Protein AF-A0A7C6KLG8-F1 (afdb_monomer)

Secondary structure (DSSP, 8-state):
-B-TTT--B-----S---HHHHHHHHHHHHHHHTS--S-----S-TTTEEEE-TTS-EEE---

Structure (mmCIF, N/CA/C/O backbone):
data_AF-A0A7C6KLG8-F1
#
_entry.id   AF-A0A7C6KLG8-F1
#
loop_
_atom_site.group_PDB
_atom_site.id
_atom_site.type_symbol
_atom_site.label_atom_id
_atom_site.label_alt_id
_atom_site.label_comp_id
_atom_site.label_asym_id
_atom_site.label_entity_id
_atom_site.label_seq_id
_atom_site.pdbx_PDB_ins_code
_atom_site.Cartn_x
_atom_site.Cartn_y
_atom_site.Cartn_z
_atom_site.occupancy
_atom_site.B_iso_or_equiv
_atom_site.auth_seq_id
_atom_site.auth_comp_id
_atom_site.auth_asym_id
_atom_site.auth_atom_id
_atom_sit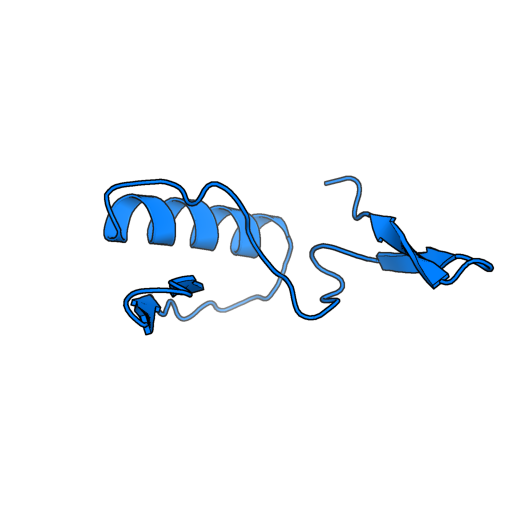e.pdbx_PDB_model_num
ATOM 1 N N . MET A 1 1 ? -6.103 -4.102 2.374 1.00 96.88 1 MET A N 1
ATOM 2 C CA . MET A 1 1 ? -4.916 -4.589 3.116 1.00 96.88 1 MET A CA 1
ATOM 3 C C . MET A 1 1 ? -5.346 -5.659 4.106 1.00 96.88 1 MET A C 1
ATOM 5 O O . MET A 1 1 ? -6.432 -5.540 4.661 1.00 96.88 1 MET A O 1
ATOM 9 N N . VAL A 1 2 ? -4.518 -6.685 4.319 1.00 97.88 2 VAL A N 1
ATOM 10 C CA . VAL A 1 2 ? -4.766 -7.747 5.307 1.00 97.88 2 VAL A CA 1
ATOM 11 C C . VAL A 1 2 ? -3.568 -7.845 6.245 1.00 97.88 2 VAL A C 1
ATOM 13 O O . VAL A 1 2 ? -2.436 -7.928 5.773 1.00 97.88 2 VAL A O 1
ATOM 16 N N . LEU A 1 3 ? -3.802 -7.850 7.558 1.00 97.75 3 LEU A N 1
ATOM 17 C CA . LEU A 1 3 ? -2.734 -8.041 8.541 1.00 97.75 3 LEU A CA 1
ATOM 18 C C . LEU A 1 3 ? -2.348 -9.523 8.641 1.00 97.75 3 LEU A C 1
ATOM 20 O O . LEU A 1 3 ? -3.189 -10.380 8.905 1.00 97.75 3 LEU A O 1
ATOM 24 N N . SER A 1 4 ? -1.062 -9.836 8.473 1.00 96.88 4 SER A N 1
ATOM 25 C CA . SER A 1 4 ? -0.577 -11.224 8.432 1.00 96.88 4 SER A CA 1
ATOM 26 C C . SER A 1 4 ? -0.752 -11.992 9.746 1.00 96.88 4 SER A C 1
ATOM 28 O O . SER A 1 4 ? -0.900 -13.208 9.723 1.00 96.88 4 SER A O 1
ATOM 30 N N . TRP A 1 5 ? -0.754 -11.346 10.909 1.00 95.62 5 TRP A N 1
ATOM 31 C CA . TRP A 1 5 ? -1.039 -12.079 12.144 1.00 95.62 5 TRP A CA 1
ATOM 32 C C . TRP A 1 5 ? -2.555 -12.231 12.334 1.00 95.62 5 TRP A C 1
ATOM 34 O O . TRP A 1 5 ? -3.117 -13.291 12.075 1.00 95.62 5 TRP A O 1
ATOM 44 N N . SER A 1 6 ? -3.239 -11.144 12.683 1.00 96.38 6 SER A N 1
ATOM 45 C CA . SER A 1 6 ? -4.653 -11.168 13.078 1.00 96.38 6 SER A CA 1
ATOM 46 C C . SER A 1 6 ? -5.651 -11.452 11.954 1.00 96.38 6 SER A C 1
ATOM 48 O O . SER A 1 6 ? -6.821 -11.681 12.240 1.00 96.38 6 SER A O 1
ATOM 50 N N . ARG A 1 7 ? -5.229 -11.390 10.684 1.00 96.81 7 ARG A N 1
ATOM 51 C CA . ARG A 1 7 ? -6.101 -11.488 9.500 1.00 96.81 7 ARG A CA 1
ATOM 52 C C . ARG A 1 7 ? -7.170 -10.403 9.417 1.00 96.81 7 ARG A C 1
ATOM 54 O O . ARG A 1 7 ? -8.084 -10.522 8.611 1.00 96.81 7 ARG A O 1
ATOM 61 N N . ALA A 1 8 ? -7.031 -9.322 10.185 1.00 97.69 8 ALA A N 1
ATOM 62 C CA . ALA A 1 8 ? -7.892 -8.156 10.051 1.00 97.69 8 ALA A CA 1
ATOM 63 C C . ALA A 1 8 ? -7.800 -7.591 8.626 1.00 97.69 8 ALA A C 1
ATOM 65 O O . ALA A 1 8 ? -6.706 -7.494 8.057 1.00 97.69 8 ALA A O 1
ATOM 66 N N . ILE A 1 9 ? -8.950 -7.228 8.058 1.00 98.19 9 ILE A N 1
ATOM 67 C CA . ILE A 1 9 ? -9.084 -6.812 6.662 1.00 98.19 9 ILE A CA 1
ATOM 68 C C . ILE A 1 9 ? -9.577 -5.368 6.605 1.00 98.19 9 ILE A C 1
ATOM 70 O O . ILE A 1 9 ? -10.533 -5.001 7.283 1.00 98.19 9 ILE A O 1
ATOM 74 N N . TYR A 1 10 ? -8.943 -4.579 5.743 1.00 98.25 10 TYR A N 1
ATOM 75 C CA . TYR A 1 10 ? -9.432 -3.285 5.281 1.00 98.25 10 TYR A CA 1
ATOM 76 C C . TYR A 1 10 ? -9.648 -3.334 3.765 1.00 98.25 10 TYR A C 1
ATOM 78 O O . TYR A 1 10 ? -8.749 -3.765 3.031 1.00 98.25 10 TYR A O 1
ATOM 86 N N . VAL A 1 11 ? -10.812 -2.877 3.301 1.00 97.81 11 VAL A N 1
ATOM 87 C CA . VAL A 1 11 ? -11.189 -2.816 1.881 1.00 97.81 11 VAL A CA 1
ATOM 88 C C . VAL A 1 11 ? -11.691 -1.413 1.552 1.00 97.81 11 VAL A C 1
ATOM 90 O O . VAL A 1 11 ? -12.519 -0.869 2.276 1.00 97.81 11 VAL A O 1
ATOM 93 N N . GLU A 1 12 ? -11.216 -0.855 0.440 1.00 97.31 12 GLU A N 1
ATOM 94 C CA . GLU A 1 12 ? -11.670 0.421 -0.118 1.00 97.31 12 GLU A CA 1
ATOM 95 C C . GLU A 1 12 ? -11.937 0.230 -1.615 1.00 97.31 12 GLU A C 1
ATOM 97 O O . GLU A 1 12 ? -11.105 -0.334 -2.330 1.00 97.31 12 GLU A O 1
ATOM 102 N N . PHE A 1 13 ? -13.095 0.689 -2.090 1.00 97.50 13 PHE A N 1
ATOM 103 C CA . PHE A 1 13 ? -13.424 0.684 -3.514 1.00 97.50 13 PHE A CA 1
ATOM 104 C C . PHE A 1 13 ? -12.938 1.976 -4.161 1.00 97.50 13 PHE A C 1
ATOM 106 O O . PHE A 1 13 ? -13.229 3.072 -3.685 1.00 97.50 13 PHE A O 1
ATOM 113 N N . VAL A 1 14 ? -12.218 1.846 -5.272 1.00 97.00 14 VAL A N 1
ATOM 114 C CA . VAL A 1 14 ? -11.637 2.976 -5.996 1.00 97.00 14 VAL A CA 1
ATOM 115 C C . VAL A 1 14 ? -12.002 2.915 -7.469 1.00 97.00 14 VAL A C 1
ATOM 117 O O . VAL A 1 14 ? -12.093 1.845 -8.062 1.00 97.00 14 VAL A O 1
ATOM 120 N N . ASN A 1 15 ? -12.160 4.085 -8.082 1.00 96.94 15 ASN A N 1
ATOM 121 C CA . ASN A 1 15 ? -12.512 4.197 -9.500 1.00 96.94 15 ASN A CA 1
ATOM 122 C C . ASN A 1 15 ? -11.300 4.069 -10.440 1.00 96.94 15 ASN A C 1
ATOM 124 O O . ASN A 1 15 ? -11.465 4.086 -11.657 1.00 96.94 15 ASN A O 1
ATOM 128 N N . ARG A 1 16 ? -10.078 4.017 -9.897 1.00 95.75 16 ARG A N 1
ATOM 129 C CA . ARG A 1 16 ? -8.830 3.923 -10.663 1.00 95.75 16 ARG A CA 1
ATOM 130 C C . ARG A 1 16 ? -7.740 3.221 -9.863 1.00 95.75 16 ARG A C 1
ATOM 132 O O . ARG A 1 16 ? -7.618 3.444 -8.661 1.00 95.75 16 ARG A O 1
ATOM 139 N N . ALA A 1 17 ? -6.952 2.401 -10.548 1.00 93.00 17 ALA A N 1
ATOM 140 C CA . ALA A 1 17 ? -5.819 1.676 -9.986 1.00 93.00 17 ALA A CA 1
ATOM 141 C C . ALA A 1 17 ? -4.508 2.333 -10.450 1.00 93.00 17 ALA A C 1
ATOM 143 O O . ALA A 1 17 ? -3.877 1.882 -11.401 1.00 93.00 17 ALA A O 1
ATOM 144 N N . ASP A 1 18 ? -4.128 3.434 -9.799 1.00 95.44 18 ASP A N 1
ATOM 145 C CA . ASP A 1 18 ? -2.878 4.163 -10.044 1.00 95.44 18 ASP A CA 1
ATOM 146 C C . ASP A 1 18 ? -2.058 4.330 -8.755 1.00 95.44 18 ASP A C 1
ATOM 148 O O . ASP A 1 18 ? -2.577 4.153 -7.651 1.00 95.44 18 ASP A O 1
ATOM 152 N N . THR A 1 19 ? -0.764 4.649 -8.884 1.00 96.00 19 THR A N 1
ATOM 153 C CA . THR A 1 19 ? 0.155 4.757 -7.735 1.00 96.00 19 THR A CA 1
ATOM 154 C C . THR A 1 19 ? -0.316 5.773 -6.684 1.00 96.00 19 THR A C 1
ATOM 156 O O . THR A 1 19 ? -0.342 5.413 -5.506 1.00 96.00 19 THR A O 1
ATOM 159 N N . PRO A 1 20 ? -0.772 6.993 -7.043 1.00 95.81 20 PRO A N 1
ATOM 160 C CA . PRO A 1 20 ? -1.285 7.939 -6.049 1.00 95.81 20 PRO A CA 1
ATOM 161 C C . PRO A 1 20 ? -2.508 7.412 -5.288 1.00 95.81 20 PRO A C 1
ATOM 163 O O . PRO A 1 20 ? -2.619 7.583 -4.073 1.00 95.81 20 PRO A O 1
ATOM 166 N N . THR A 1 21 ? -3.433 6.749 -5.985 1.00 96.94 21 THR A N 1
ATOM 167 C CA . THR A 1 21 ? -4.604 6.125 -5.362 1.00 96.94 21 THR A CA 1
ATOM 168 C C . THR A 1 21 ? -4.202 4.981 -4.449 1.00 96.94 21 THR A C 1
ATOM 170 O O . THR A 1 21 ? -4.684 4.913 -3.322 1.00 96.94 21 THR A O 1
ATOM 173 N N . PHE A 1 22 ? -3.262 4.148 -4.883 1.00 96.44 22 PHE A N 1
ATOM 174 C CA . PHE A 1 22 ? -2.718 3.059 -4.086 1.00 96.44 22 PHE A CA 1
ATOM 175 C C . PHE A 1 22 ? -2.091 3.555 -2.779 1.00 96.44 22 PHE A C 1
ATOM 177 O O . PHE A 1 22 ? -2.431 3.044 -1.713 1.00 96.44 22 PHE A O 1
ATOM 184 N N . MET A 1 23 ? -1.246 4.591 -2.831 1.00 96.00 23 MET A N 1
ATOM 185 C CA . MET A 1 23 ? -0.637 5.202 -1.641 1.00 96.00 23 MET A CA 1
ATOM 186 C C . MET A 1 23 ? -1.686 5.779 -0.688 1.00 96.00 23 MET A C 1
ATOM 188 O O . MET A 1 23 ? -1.618 5.543 0.517 1.00 96.00 23 MET A O 1
ATOM 192 N N . ARG A 1 24 ? -2.702 6.478 -1.213 1.00 97.44 24 ARG A N 1
ATOM 193 C CA . ARG A 1 24 ? -3.811 6.997 -0.395 1.00 97.44 24 ARG A CA 1
ATOM 194 C C . ARG A 1 24 ? -4.554 5.873 0.330 1.00 97.44 24 ARG A C 1
ATOM 196 O O . ARG A 1 24 ? -4.811 5.995 1.523 1.00 97.44 24 ARG A O 1
ATOM 203 N N . CYS A 1 25 ? -4.841 4.765 -0.353 1.00 97.81 25 CYS A N 1
ATOM 204 C CA . CYS A 1 25 ? -5.477 3.605 0.273 1.00 97.81 25 CYS A CA 1
ATOM 205 C C . CYS A 1 25 ? -4.620 2.998 1.395 1.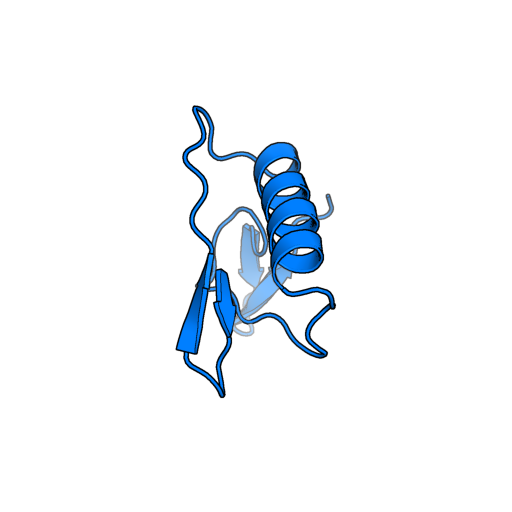00 97.81 25 CYS A C 1
ATOM 207 O O . CYS A 1 25 ? -5.173 2.494 2.370 1.00 97.81 25 CYS A O 1
ATOM 209 N N . HIS A 1 26 ? -3.284 3.060 1.303 1.00 97.38 26 HIS A N 1
ATOM 210 C CA . HIS A 1 26 ? -2.404 2.622 2.394 1.00 97.38 26 HIS A CA 1
ATOM 211 C C . HIS A 1 26 ? -2.525 3.535 3.609 1.00 97.38 26 HIS A C 1
ATOM 213 O O . HIS A 1 26 ? -2.705 3.033 4.713 1.00 97.38 26 HIS A O 1
ATOM 219 N N . VAL A 1 27 ? -2.498 4.857 3.407 1.00 97.88 27 VAL A N 1
ATOM 220 C CA . VAL A 1 27 ? -2.701 5.829 4.494 1.00 97.88 27 VAL A CA 1
ATOM 221 C C . VAL A 1 27 ? -4.041 5.580 5.188 1.00 97.88 27 VAL A C 1
ATOM 223 O O . VAL A 1 27 ? -4.072 5.434 6.407 1.00 97.88 27 VAL A O 1
ATOM 226 N N . ASN A 1 28 ? -5.123 5.427 4.420 1.00 98.50 28 ASN A N 1
ATOM 227 C CA . ASN A 1 28 ? -6.449 5.134 4.965 1.00 98.50 28 ASN A CA 1
ATOM 228 C C . ASN A 1 28 ? -6.476 3.811 5.749 1.00 98.50 28 ASN A C 1
ATOM 230 O O . ASN A 1 28 ? -7.035 3.752 6.844 1.00 98.50 28 ASN A O 1
ATOM 234 N N . ALA A 1 29 ? -5.845 2.759 5.218 1.00 98.31 29 ALA A 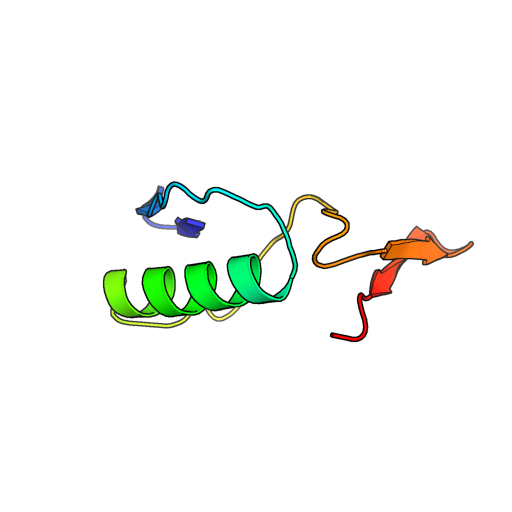N 1
ATOM 235 C CA . ALA A 1 29 ? -5.746 1.468 5.892 1.00 98.31 29 ALA A CA 1
ATOM 236 C C . ALA A 1 29 ? -4.966 1.570 7.211 1.00 98.31 29 ALA A C 1
ATOM 238 O O . ALA A 1 29 ? -5.400 1.025 8.222 1.00 98.31 29 ALA A O 1
ATOM 239 N N . PHE A 1 30 ? -3.840 2.288 7.229 1.00 98.19 30 PHE A N 1
ATOM 240 C CA . PHE A 1 30 ? -3.043 2.495 8.440 1.00 98.19 30 PHE A CA 1
ATOM 241 C C . PHE A 1 30 ? -3.812 3.287 9.497 1.00 98.19 30 PHE A C 1
ATOM 243 O O . PHE A 1 30 ? -3.798 2.918 10.671 1.00 98.19 30 PHE A O 1
ATOM 250 N N . THR A 1 31 ? -4.544 4.328 9.089 1.00 98.38 31 THR A N 1
ATOM 251 C CA . THR A 1 31 ? -5.447 5.059 9.985 1.00 98.38 31 THR A CA 1
ATOM 252 C C . THR A 1 31 ? -6.532 4.143 10.549 1.00 98.38 31 THR A C 1
ATOM 254 O O . THR A 1 31 ? -6.764 4.164 11.754 1.00 98.38 31 THR A O 1
ATOM 257 N N . TYR A 1 32 ? -7.150 3.298 9.7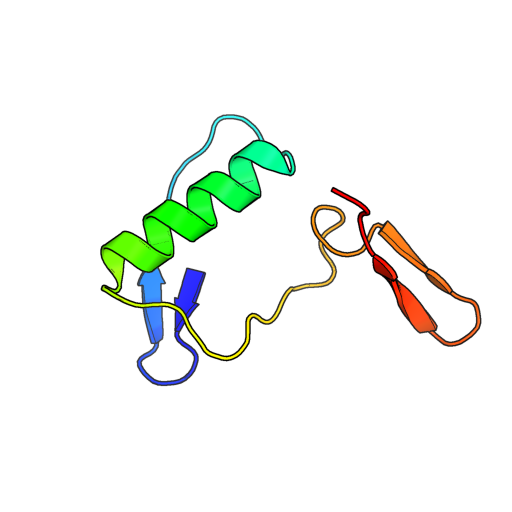17 1.00 98.31 32 TYR A N 1
ATOM 258 C CA . TYR A 1 32 ? -8.156 2.328 10.161 1.00 98.31 32 TYR A CA 1
ATOM 259 C C . TYR A 1 32 ? -7.598 1.320 11.177 1.00 98.31 32 TYR A C 1
ATOM 261 O O . TYR A 1 32 ? -8.250 1.027 12.176 1.00 98.31 32 TYR A O 1
ATOM 269 N N . PHE A 1 33 ? -6.385 0.807 10.955 1.00 97.38 33 PHE A N 1
ATOM 270 C CA . PHE A 1 33 ? -5.739 -0.125 11.884 1.00 97.38 33 PHE A CA 1
ATOM 271 C C . PHE A 1 33 ? -5.146 0.551 13.130 1.00 97.38 33 PHE A C 1
ATOM 273 O O . PHE A 1 33 ? -4.753 -0.151 14.059 1.00 97.38 33 PHE A O 1
ATOM 280 N N . GLY A 1 34 ? -5.067 1.885 13.165 1.00 97.38 34 GLY A N 1
ATOM 281 C CA . GLY A 1 34 ? -4.442 2.631 14.260 1.00 97.38 34 GLY A CA 1
ATOM 282 C C . GLY A 1 34 ? -2.918 2.477 14.318 1.00 97.38 34 GLY A C 1
ATOM 283 O O . GLY A 1 34 ? -2.326 2.645 15.381 1.00 97.38 34 GLY A O 1
ATOM 284 N N . GLY A 1 35 ? -2.273 2.136 13.199 1.00 96.19 35 GLY A N 1
ATOM 285 C CA . GLY A 1 35 ? -0.835 1.893 13.147 1.00 96.19 35 GLY A CA 1
ATOM 286 C C . GLY A 1 35 ? -0.328 1.491 11.763 1.00 96.19 35 GLY A C 1
ATOM 287 O O . GLY A 1 35 ? -1.100 1.259 10.833 1.00 96.19 35 GLY A O 1
ATOM 28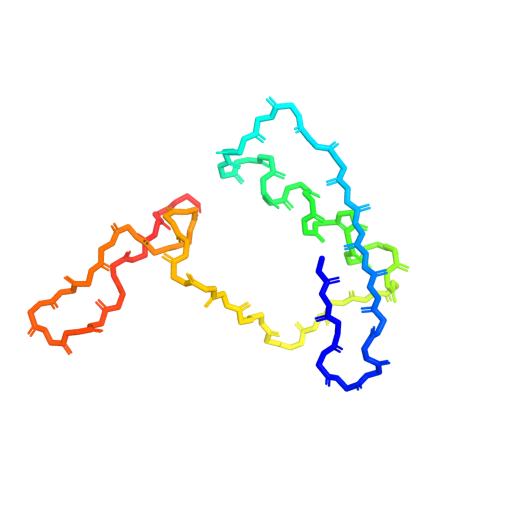8 N N . VAL A 1 36 ? 0.996 1.399 11.639 1.00 97.06 36 VAL A N 1
ATOM 289 C CA . VAL A 1 36 ? 1.691 1.020 10.401 1.00 97.06 36 VAL A CA 1
ATOM 290 C C . VAL A 1 36 ? 2.429 -0.301 10.639 1.00 97.06 36 VAL A C 1
ATOM 292 O O . VAL A 1 36 ? 3.117 -0.428 11.655 1.00 97.06 36 VAL A O 1
ATOM 295 N N . PRO A 1 37 ? 2.299 -1.303 9.752 1.00 96.12 37 PRO A N 1
ATOM 296 C CA . PRO A 1 37 ? 3.053 -2.542 9.871 1.00 96.12 37 PRO A CA 1
ATOM 297 C C . PRO A 1 37 ? 4.545 -2.297 9.615 1.00 96.12 37 PRO A C 1
ATOM 299 O O . PRO A 1 37 ? 4.916 -1.460 8.798 1.00 96.12 37 PRO A O 1
ATOM 302 N N . GLU A 1 38 ? 5.408 -3.098 10.241 1.00 96.75 38 GLU A N 1
ATOM 303 C CA . GLU A 1 38 ? 6.858 -3.055 9.990 1.00 96.75 38 GLU A CA 1
ATOM 304 C C . GLU A 1 38 ? 7.201 -3.387 8.526 1.00 96.75 38 GLU A C 1
ATOM 306 O O . GLU A 1 38 ? 8.145 -2.844 7.957 1.00 96.75 38 GLU A O 1
ATOM 311 N N . LYS A 1 39 ? 6.437 -4.298 7.905 1.00 96.44 39 LYS A N 1
ATOM 312 C CA . LYS A 1 39 ? 6.671 -4.787 6.540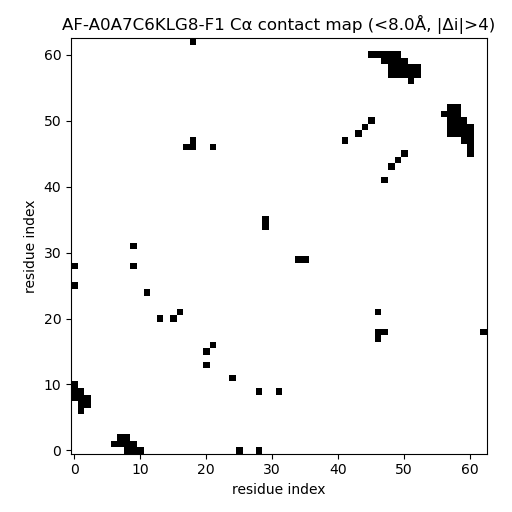 1.00 96.44 39 LYS A CA 1
ATOM 313 C C . LYS A 1 39 ? 5.359 -4.902 5.773 1.00 96.44 39 LYS A C 1
ATOM 315 O O . LYS A 1 39 ? 4.378 -5.432 6.292 1.00 96.44 39 LYS A O 1
ATOM 320 N N . CYS A 1 40 ? 5.375 -4.462 4.517 1.00 95.56 40 CYS A N 1
ATOM 321 C CA . CYS A 1 40 ? 4.301 -4.685 3.551 1.00 95.56 40 CYS A CA 1
ATOM 322 C C . CYS A 1 40 ? 4.771 -5.688 2.493 1.00 95.56 40 CYS A C 1
ATOM 324 O O . CYS A 1 40 ? 5.860 -5.541 1.941 1.00 95.56 40 CYS A O 1
ATOM 326 N N . LEU A 1 41 ? 3.952 -6.704 2.222 1.00 95.75 41 LEU A N 1
ATOM 327 C CA . LEU A 1 41 ? 4.188 -7.686 1.165 1.00 95.75 41 LEU A CA 1
ATOM 328 C C . LEU A 1 41 ? 3.256 -7.384 -0.007 1.00 95.75 41 LEU A C 1
ATOM 330 O O . LEU A 1 41 ? 2.060 -7.179 0.200 1.00 95.75 41 LEU A O 1
ATOM 334 N N . TYR A 1 42 ? 3.808 -7.387 -1.217 1.00 94.62 42 TYR A N 1
ATOM 335 C CA . TYR A 1 42 ? 3.075 -7.111 -2.449 1.00 94.62 42 TYR A CA 1
ATOM 336 C C . TYR A 1 42 ? 3.163 -8.290 -3.415 1.00 94.62 42 TYR A C 1
ATOM 338 O O . TYR A 1 42 ? 4.154 -9.016 -3.448 1.00 94.62 42 TYR A O 1
ATOM 346 N N . ASP A 1 43 ? 2.129 -8.446 -4.230 1.00 92.12 43 ASP A N 1
ATOM 347 C CA . ASP A 1 43 ? 1.944 -9.487 -5.240 1.00 92.12 43 ASP A CA 1
ATOM 348 C C . ASP A 1 43 ? 2.538 -9.098 -6.605 1.00 92.12 43 ASP A C 1
ATOM 350 O O . ASP A 1 43 ? 1.917 -9.278 -7.650 1.00 92.12 43 ASP A O 1
ATOM 354 N N . SER A 1 44 ? 3.750 -8.533 -6.609 1.00 92.12 44 SER A N 1
ATOM 355 C CA . SER A 1 44 ? 4.444 -8.072 -7.828 1.00 92.12 44 SER A CA 1
ATOM 356 C C . SER A 1 44 ? 3.618 -7.118 -8.710 1.00 92.12 44 SER A C 1
ATOM 358 O O . SER A 1 44 ? 3.815 -7.044 -9.924 1.00 92.12 44 SER A O 1
ATOM 360 N N . THR A 1 45 ? 2.690 -6.365 -8.112 1.00 94.38 45 THR A N 1
ATOM 361 C CA . THR A 1 45 ? 1.906 -5.346 -8.818 1.00 94.38 45 THR A CA 1
ATOM 362 C C . THR A 1 45 ? 2.802 -4.270 -9.441 1.00 94.38 45 THR A C 1
ATOM 364 O O . THR A 1 45 ? 3.748 -3.792 -8.808 1.00 94.38 45 THR A O 1
ATOM 367 N N . LYS A 1 46 ? 2.454 -3.808 -10.654 1.00 95.25 46 LYS A N 1
ATOM 368 C CA . LYS A 1 46 ? 3.158 -2.714 -11.359 1.00 95.25 46 LYS A CA 1
ATOM 369 C C . LYS A 1 46 ? 3.110 -1.379 -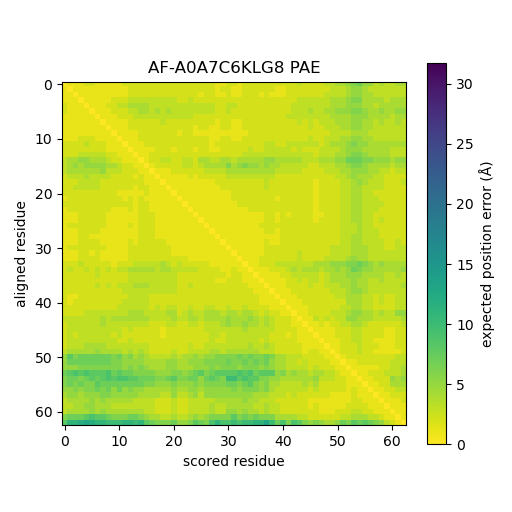10.621 1.00 95.25 46 LYS A C 1
ATOM 371 O O . LYS A 1 46 ? 3.894 -0.483 -10.908 1.00 95.25 46 LYS A O 1
ATOM 376 N N . LEU A 1 47 ? 2.217 -1.254 -9.640 1.00 95.94 47 LEU A N 1
ATOM 377 C CA . LEU A 1 47 ? 2.173 -0.102 -8.746 1.00 95.94 47 LEU A CA 1
ATOM 378 C C . LEU A 1 47 ? 3.416 -0.022 -7.849 1.00 95.94 47 LEU A C 1
ATOM 380 O O . LEU A 1 47 ? 3.760 1.079 -7.431 1.00 95.94 47 LEU A O 1
ATOM 384 N N . VAL A 1 48 ? 4.090 -1.152 -7.603 1.00 95.69 48 VAL A N 1
ATOM 385 C CA . VAL A 1 48 ? 5.263 -1.273 -6.725 1.00 95.69 48 VAL A CA 1
ATOM 386 C C . VAL A 1 48 ? 6.503 -1.737 -7.496 1.00 95.69 48 VAL A C 1
ATOM 388 O O . VAL A 1 48 ? 7.555 -1.124 -7.358 1.00 95.69 48 VAL A O 1
ATOM 391 N N . ALA A 1 49 ? 6.399 -2.780 -8.325 1.00 95.94 49 ALA A N 1
ATOM 392 C CA . ALA A 1 49 ? 7.509 -3.334 -9.105 1.00 95.94 49 ALA A CA 1
ATOM 393 C C . ALA A 1 49 ? 7.183 -3.310 -10.606 1.00 95.94 49 ALA A C 1
ATOM 395 O O . ALA A 1 49 ? 6.255 -3.976 -11.062 1.00 95.94 49 ALA A O 1
ATOM 396 N N . LEU A 1 50 ? 7.944 -2.541 -11.384 1.00 95.50 50 LEU A N 1
ATOM 397 C CA . LEU A 1 50 ? 7.718 -2.324 -12.814 1.00 95.50 50 LEU A CA 1
ATOM 398 C C . LEU A 1 50 ? 8.119 -3.525 -13.664 1.00 95.50 50 LEU A C 1
ATOM 400 O O . LEU A 1 50 ? 7.450 -3.818 -14.650 1.00 95.50 50 LEU A O 1
ATOM 404 N N . GLU A 1 51 ? 9.164 -4.242 -13.279 1.00 94.88 51 GLU A N 1
ATOM 405 C CA . GLU A 1 51 ? 9.699 -5.406 -13.989 1.00 94.88 51 GLU A CA 1
ATOM 406 C C . GLU A 1 51 ? 10.638 -6.195 -13.071 1.00 94.88 51 GLU A C 1
ATOM 408 O O . GLU A 1 51 ? 10.817 -5.835 -11.906 1.00 94.88 51 GLU A O 1
ATOM 413 N N . ALA A 1 52 ? 11.187 -7.292 -13.582 1.00 94.38 52 ALA A N 1
ATOM 414 C CA . ALA A 1 52 ? 12.274 -8.019 -12.947 1.00 94.38 52 ALA A CA 1
ATOM 415 C C . ALA A 1 52 ? 13.523 -7.876 -13.822 1.00 94.38 52 ALA A C 1
ATOM 417 O O . ALA A 1 52 ? 13.413 -7.973 -15.044 1.00 94.38 52 ALA A O 1
ATOM 418 N N . ASP A 1 53 ? 14.677 -7.629 -13.206 1.00 95.12 53 ASP A N 1
ATOM 419 C CA . ASP A 1 53 ? 15.963 -7.601 -13.903 1.00 95.12 53 ASP A CA 1
ATOM 420 C C . ASP A 1 53 ? 16.434 -9.017 -14.292 1.00 95.12 53 ASP A C 1
ATOM 422 O O . ASP A 1 53 ? 15.806 -10.023 -13.948 1.00 95.12 53 ASP A O 1
ATOM 426 N N . ASP A 1 54 ? 17.575 -9.110 -14.981 1.00 96.06 54 ASP A N 1
ATOM 427 C CA . ASP A 1 54 ? 18.164 -10.387 -15.416 1.00 96.06 54 ASP A CA 1
ATOM 428 C C . ASP A 1 54 ? 18.506 -11.336 -14.248 1.00 96.06 54 ASP A C 1
ATOM 430 O O . ASP A 1 54 ? 18.645 -12.545 -14.437 1.00 96.06 54 ASP A O 1
ATOM 434 N N . ALA A 1 5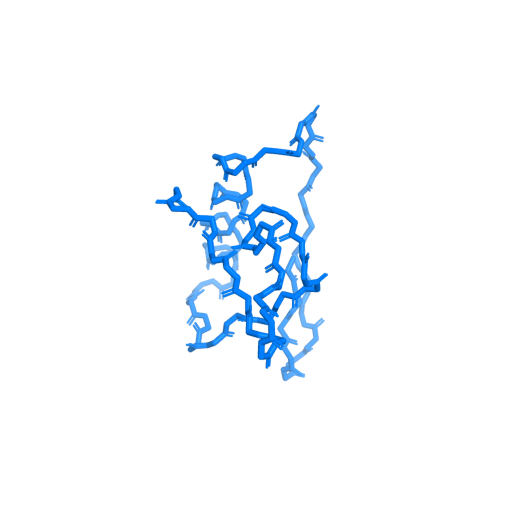5 ? 18.631 -10.808 -13.025 1.00 95.81 55 ALA A N 1
ATOM 435 C CA . ALA A 1 55 ? 18.856 -11.572 -11.802 1.00 95.81 55 ALA A CA 1
ATOM 436 C C . ALA A 1 55 ? 17.549 -11.891 -11.045 1.00 95.81 55 ALA A C 1
ATOM 438 O O . ALA A 1 55 ? 17.598 -12.426 -9.933 1.00 95.81 55 ALA A O 1
ATOM 439 N N . GLY A 1 56 ? 16.387 -11.563 -11.621 1.00 92.69 56 GLY A N 1
ATOM 440 C CA . GLY A 1 56 ? 15.062 -11.780 -11.043 1.00 92.69 56 GLY A CA 1
ATOM 441 C C . GLY A 1 56 ? 14.689 -10.802 -9.927 1.00 92.69 56 GLY A C 1
ATOM 442 O O . GLY A 1 56 ? 13.734 -11.053 -9.189 1.00 92.69 56 GLY A O 1
ATOM 443 N N . ARG A 1 57 ? 15.429 -9.702 -9.756 1.00 94.12 57 ARG A N 1
ATOM 444 C CA . ARG A 1 57 ? 15.158 -8.694 -8.723 1.00 94.12 57 ARG A CA 1
ATOM 445 C C . ARG A 1 57 ? 14.140 -7.684 -9.244 1.00 94.12 57 ARG A C 1
ATOM 447 O O . ARG A 1 57 ? 14.210 -7.298 -10.407 1.00 94.12 57 ARG A O 1
ATOM 454 N N . PRO A 1 58 ? 13.209 -7.217 -8.402 1.00 95.38 58 PRO A N 1
ATOM 455 C CA . PRO A 1 58 ? 12.230 -6.227 -8.822 1.00 95.38 58 PRO A CA 1
ATOM 456 C C . PRO A 1 58 ? 12.902 -4.884 -9.137 1.00 95.38 58 PRO A C 1
ATOM 458 O O . PRO A 1 58 ? 13.612 -4.318 -8.305 1.00 95.38 58 PRO A O 1
ATOM 461 N N . VAL A 1 59 ? 12.614 -4.345 -10.318 1.00 96.25 59 VAL A N 1
ATOM 462 C CA . VAL A 1 59 ? 12.856 -2.941 -10.653 1.00 96.25 59 VAL A CA 1
ATOM 463 C C . VAL A 1 59 ? 11.697 -2.133 -10.084 1.00 96.25 59 VAL A C 1
ATOM 465 O O . VAL A 1 59 ? 10.548 -2.276 -10.508 1.00 96.25 59 VAL A O 1
ATOM 468 N N . TRP A 1 60 ? 11.980 -1.321 -9.072 1.00 95.50 60 TRP A N 1
ATOM 469 C CA . TRP A 1 60 ? 10.950 -0.611 -8.317 1.00 95.50 60 TRP A CA 1
ATOM 470 C C . TRP A 1 60 ? 10.337 0.548 -9.103 1.00 95.50 60 TR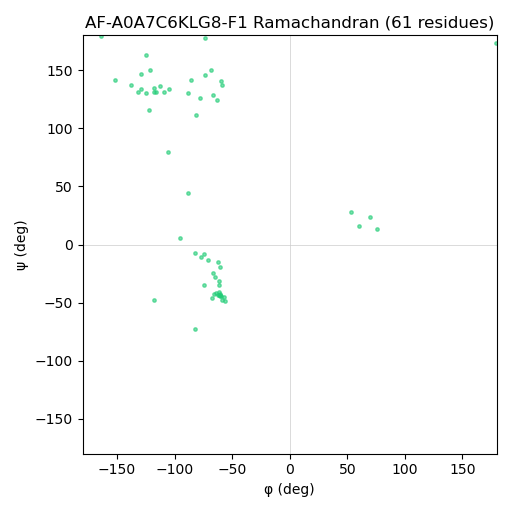P A C 1
ATOM 472 O O . TRP A 1 60 ? 11.012 1.239 -9.866 1.00 95.50 60 TRP A O 1
ATOM 482 N N . ASN A 1 61 ? 9.047 0.785 -8.874 1.00 94.50 61 ASN A N 1
ATOM 483 C CA . ASN A 1 61 ? 8.388 2.006 -9.311 1.00 94.50 61 ASN A CA 1
ATOM 484 C C . ASN A 1 61 ? 9.036 3.202 -8.585 1.00 94.50 61 ASN A C 1
ATOM 486 O O . ASN A 1 61 ? 9.078 3.191 -7.357 1.00 94.50 61 ASN A O 1
ATOM 490 N N . PRO A 1 62 ? 9.556 4.218 -9.300 1.00 92.75 62 PRO A N 1
ATOM 491 C CA . PRO A 1 62 ? 10.281 5.329 -8.677 1.00 92.75 62 PRO A CA 1
ATOM 492 C C . PRO A 1 62 ? 9.376 6.330 -7.949 1.00 92.75 62 PRO A C 1
ATOM 494 O O . PRO A 1 62 ? 9.885 7.272 -7.343 1.00 92.75 62 PRO A O 1
ATOM 497 N N . ARG A 1 63 ? 8.055 6.189 -8.089 1.00 82.94 63 ARG A N 1
ATOM 498 C CA . ARG A 1 63 ? 7.068 7.062 -7.457 1.00 82.94 63 ARG A CA 1
ATOM 499 C C . ARG A 1 63 ? 6.741 6.633 -6.042 1.00 82.94 63 ARG A C 1
ATOM 501 O O . ARG A 1 63 ? 6.488 5.427 -5.843 1.00 82.94 63 ARG A O 1
#

Foldseek 3Di:
DADPPPRDDDDDDDPDDALVVVVVSQVVVQVVVVHDDPDDDDPCDCSFFVDAPPVRHGDGDPD

Sequence (63 aa):
MVLSWSRAIYVEFVNRADTPTFMRCHVNAFTYFGGVPEKCLYDSTKLVALEADDAGRPVWNPR

pLDDT: mean 95.98, std 2.27, range [82.94, 98.5]

Mean predicted aligned error: 2.73 Å

Radius of gyration: 13.22 Å; Cα contacts (8 Å, |Δi|>4): 48; chains: 1; bounding box: 32×20×30 Å

Solvent-accessible surface area (backbone atoms only — not comparable to full-atom values): 4196 Å² total; per-residue (Å²): 91,68,42,88,82,85,60,52,75,47,87,84,92,72,99,62,95,46,56,73,52,51,54,51,52,47,54,54,44,27,61,74,70,73,50,76,75,96,72,86,87,78,88,70,46,63,68,54,25,66,47,62,47,101,85,67,47,70,39,63,42,92,116